Protein AF-A0A949EH10-F1 (afdb_monomer_lite)

pLDDT: mean 86.99, std 12.21, range [44.59, 97.5]

Secondary structure (DSSP, 8-state):
-HHHHHHHHHHHHH--TTSS--HHHHTS-HHHHHHHHHSPPPPPHHHHHHHHHHHHHHHHHHHHHHHTT-----SS------SSS---

Foldseek 3Di:
DLQVVVVVVCCVQPNDPLVADDPVRVPDDVVVSVVCSVPVDRDDPVVSVVVVVVVVVVVVVVVVCVVVVNPPDDPPDDDDDPDPDDHD

Sequence (88 aa):
GLQKFARQHTLTTLGDRSSYLGASDIGYCPRKVILDRLHPPEHDLATLFRFQRGHMAEDIVANAMTAAGYDNFDRQVEAVASGNTPIR

Radius of gyration: 15.31 Å; chains: 1; bounding box: 34×29×40 Å

Structure (mmCIF, N/CA/C/O backbone):
data_AF-A0A949EH10-F1
#
_entry.id   AF-A0A949EH10-F1
#
loop_
_atom_site.group_PDB
_atom_site.id
_atom_site.type_symbol
_atom_site.label_atom_id
_atom_site.label_alt_id
_atom_site.label_comp_id
_atom_site.label_asym_id
_atom_site.label_entity_id
_atom_site.label_seq_id
_atom_site.pdbx_PDB_ins_code
_atom_site.Cartn_x
_atom_site.Cartn_y
_atom_site.Cartn_z
_atom_site.occupancy
_atom_site.B_iso_or_equiv
_atom_site.auth_seq_id
_atom_site.auth_comp_id
_atom_site.auth_asym_id
_atom_site.auth_atom_id
_atom_site.pdbx_PDB_model_num
ATOM 1 N N . GLY A 1 1 ? -18.619 2.075 -2.634 1.00 88.88 1 GLY A N 1
ATOM 2 C CA . GLY A 1 1 ? -17.661 1.676 -3.685 1.00 88.88 1 GLY A CA 1
ATOM 3 C C . GLY A 1 1 ? -16.238 1.683 -3.165 1.00 88.88 1 GLY A C 1
ATOM 4 O O . GLY A 1 1 ? -15.713 0.624 -2.851 1.00 88.88 1 GLY A O 1
ATOM 5 N N . LEU A 1 2 ? -15.649 2.870 -3.003 1.00 91.19 2 LEU A N 1
ATOM 6 C CA . LEU A 1 2 ? -14.226 3.042 -2.685 1.00 91.19 2 LEU A CA 1
ATOM 7 C C . LEU A 1 2 ? -13.773 2.389 -1.366 1.00 91.19 2 LEU A C 1
ATOM 9 O O . LEU A 1 2 ? -12.756 1.712 -1.344 1.00 91.19 2 LEU A O 1
ATOM 13 N N . GLN A 1 3 ? -14.571 2.503 -0.300 1.00 92.44 3 GLN A N 1
ATOM 14 C CA . GLN A 1 3 ? -14.305 1.845 0.989 1.00 92.44 3 GLN A CA 1
ATOM 15 C C . GLN A 1 3 ? -14.183 0.314 0.846 1.00 92.44 3 GLN A C 1
ATOM 17 O O . GLN A 1 3 ? -13.298 -0.313 1.422 1.00 92.44 3 GLN A O 1
ATOM 22 N N . LYS A 1 4 ? -15.066 -0.302 0.046 1.00 92.81 4 LYS A N 1
ATOM 23 C CA . LYS A 1 4 ? -15.039 -1.748 -0.221 1.00 92.81 4 LYS A CA 1
ATOM 24 C C . LYS A 1 4 ? -13.792 -2.128 -1.019 1.00 92.81 4 LYS A C 1
ATOM 26 O O . LYS A 1 4 ? -13.128 -3.087 -0.646 1.00 92.81 4 LYS A O 1
ATOM 31 N N . PHE A 1 5 ? -13.478 -1.354 -2.059 1.00 93.19 5 PHE A N 1
ATOM 32 C CA . PHE A 1 5 ? -12.276 -1.550 -2.866 1.00 93.19 5 PHE A CA 1
ATOM 33 C C . PHE A 1 5 ? -11.007 -1.474 -2.011 1.00 93.19 5 PHE A C 1
ATOM 35 O O . PHE A 1 5 ? -10.210 -2.400 -2.049 1.00 93.19 5 PHE A O 1
ATOM 42 N N . ALA A 1 6 ? -10.862 -0.436 -1.181 1.00 90.25 6 ALA A N 1
ATOM 43 C CA . ALA A 1 6 ? -9.698 -0.263 -0.314 1.00 90.25 6 ALA A CA 1
ATOM 44 C C . ALA A 1 6 ? -9.496 -1.464 0.624 1.00 90.25 6 ALA A C 1
ATOM 46 O O . ALA A 1 6 ? -8.402 -2.013 0.682 1.00 90.25 6 ALA A O 1
ATOM 47 N N . ARG A 1 7 ? -10.564 -1.936 1.286 1.00 89.81 7 ARG A N 1
ATOM 48 C CA . ARG A 1 7 ? -10.492 -3.121 2.159 1.00 89.81 7 ARG A CA 1
ATOM 49 C C . ARG A 1 7 ? -10.089 -4.388 1.407 1.00 89.81 7 ARG A C 1
ATOM 51 O O . ARG A 1 7 ? -9.251 -5.137 1.893 1.00 89.81 7 ARG A O 1
ATOM 58 N N . GLN A 1 8 ? -10.688 -4.632 0.242 1.00 92.38 8 GLN A N 1
ATOM 59 C CA . GLN A 1 8 ? -10.369 -5.808 -0.572 1.00 92.38 8 GLN A CA 1
ATOM 60 C C . GLN A 1 8 ? -8.934 -5.755 -1.091 1.00 92.38 8 GLN A C 1
ATOM 62 O O . GLN A 1 8 ? -8.231 -6.752 -1.010 1.00 92.38 8 GLN A O 1
ATOM 67 N N . HIS A 1 9 ? -8.490 -4.591 -1.564 1.00 89.88 9 HIS A N 1
ATOM 68 C CA . HIS A 1 9 ? -7.126 -4.385 -2.030 1.00 89.88 9 HIS A CA 1
ATOM 69 C C . HIS A 1 9 ? -6.116 -4.680 -0.917 1.00 89.88 9 HIS A C 1
ATOM 71 O O . HIS A 1 9 ? -5.216 -5.486 -1.119 1.00 89.88 9 HIS A O 1
ATOM 77 N N . THR A 1 10 ? -6.319 -4.119 0.283 1.00 87.75 10 THR A N 1
ATOM 78 C CA . THR A 1 10 ? -5.476 -4.417 1.449 1.00 87.75 10 THR A CA 1
ATOM 79 C C . THR A 1 10 ? -5.469 -5.904 1.787 1.00 87.75 10 THR A C 1
ATOM 81 O O . THR A 1 10 ? -4.397 -6.452 2.000 1.00 87.75 10 THR A O 1
ATOM 84 N N . LEU A 1 11 ? -6.626 -6.572 1.797 1.00 88.44 11 LEU A N 1
ATOM 85 C CA . LEU A 1 11 ? -6.685 -8.004 2.096 1.00 88.44 11 LEU A CA 1
ATOM 86 C C . LEU A 1 11 ? -5.914 -8.845 1.066 1.00 88.44 11 LEU A C 1
ATOM 88 O O . LEU A 1 11 ? -5.260 -9.811 1.440 1.00 88.44 11 LEU A O 1
ATOM 92 N N . THR A 1 12 ? -5.968 -8.476 -0.214 1.00 89.50 12 THR A N 1
ATOM 93 C CA . THR A 1 12 ? -5.268 -9.200 -1.284 1.00 89.50 12 THR A CA 1
ATOM 94 C C . THR A 1 12 ? -3.758 -8.975 -1.255 1.00 89.50 12 THR A C 1
ATOM 96 O O . THR A 1 12 ? -3.012 -9.917 -1.497 1.00 89.50 12 THR A O 1
ATOM 99 N N . THR A 1 13 ? -3.294 -7.749 -0.990 1.00 85.75 13 THR A N 1
ATOM 100 C CA . THR A 1 13 ? -1.859 -7.417 -1.074 1.00 85.75 13 THR A CA 1
ATOM 101 C C . THR A 1 13 ? -1.118 -7.598 0.244 1.00 85.75 13 THR A C 1
ATOM 103 O O . THR A 1 13 ? 0.051 -7.950 0.241 1.00 85.75 13 THR A O 1
ATOM 106 N N . LEU A 1 14 ? -1.783 -7.308 1.362 1.00 83.44 14 LEU A N 1
ATOM 107 C CA . LEU A 1 14 ? -1.199 -7.229 2.703 1.00 83.44 14 LEU A CA 1
ATOM 108 C C . LEU A 1 14 ? -1.840 -8.222 3.687 1.00 83.44 14 LEU A C 1
ATOM 110 O O . LEU A 1 14 ? -1.462 -8.250 4.855 1.00 83.44 14 LEU A O 1
ATOM 114 N N . GLY A 1 15 ? -2.838 -8.999 3.265 1.00 86.81 15 GLY A N 1
ATOM 115 C CA . GLY A 1 15 ? -3.524 -9.943 4.141 1.00 86.81 15 GLY A CA 1
ATOM 116 C C . GLY A 1 15 ? -4.328 -9.275 5.262 1.00 86.81 15 GLY A C 1
ATOM 117 O O . GLY A 1 15 ? -4.802 -8.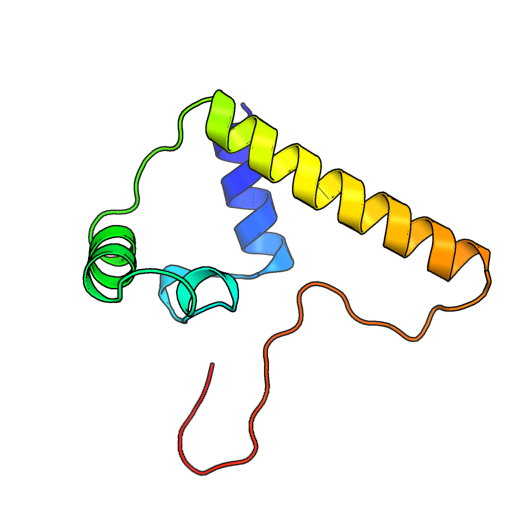137 5.156 1.00 86.81 15 GLY A O 1
ATOM 118 N N . ASP A 1 16 ? -4.522 -10.015 6.354 1.00 87.00 16 ASP A N 1
ATOM 119 C CA . ASP A 1 16 ? -5.272 -9.542 7.517 1.00 87.00 16 ASP A CA 1
ATOM 120 C C . ASP A 1 16 ? -4.405 -8.672 8.436 1.00 87.00 16 ASP A C 1
ATOM 122 O O . ASP A 1 16 ? -3.709 -9.153 9.336 1.00 87.00 16 ASP A O 1
ATOM 126 N N . ARG A 1 17 ? -4.525 -7.356 8.251 1.00 84.75 17 ARG A N 1
ATOM 127 C CA . ARG A 1 17 ? -3.820 -6.345 9.048 1.00 84.75 17 ARG A CA 1
ATOM 128 C C . ARG A 1 17 ? -4.207 -6.306 10.523 1.00 84.75 17 ARG A C 1
ATOM 130 O O . ARG A 1 17 ? -3.541 -5.603 11.274 1.00 84.75 17 ARG A O 1
ATOM 137 N N . SER A 1 18 ? -5.248 -7.008 10.969 1.00 84.75 18 SER A N 1
ATOM 138 C CA . SER A 1 18 ? -5.549 -7.097 12.404 1.00 84.75 18 SER A CA 1
ATOM 139 C C . SER A 1 18 ? -4.528 -7.950 13.169 1.00 84.75 18 SER A C 1
ATOM 141 O O . SER A 1 18 ? -4.374 -7.776 14.377 1.00 84.75 18 SER A O 1
ATOM 143 N N . SER A 1 19 ? -3.800 -8.821 12.462 1.00 83.75 19 SER A N 1
ATOM 144 C CA . SER A 1 19 ? -2.925 -9.839 13.051 1.00 83.75 19 SER A CA 1
ATOM 145 C C . SER A 1 19 ? -1.459 -9.425 13.227 1.00 83.75 19 SER A C 1
ATOM 147 O O . SER A 1 19 ? -0.708 -10.155 13.871 1.00 83.75 19 SER A O 1
ATOM 149 N N . TYR A 1 20 ? -1.055 -8.261 12.705 1.00 85.31 20 TYR A N 1
ATOM 150 C CA . TYR A 1 20 ? 0.339 -7.801 12.721 1.00 85.31 20 TYR A CA 1
ATOM 151 C C . TYR A 1 20 ? 0.471 -6.271 12.777 1.00 85.31 20 TYR A C 1
ATOM 153 O O . TYR A 1 20 ? -0.526 -5.541 12.734 1.00 85.31 20 TYR A O 1
ATOM 161 N N . LEU A 1 21 ? 1.704 -5.761 12.890 1.00 86.19 21 LEU A N 1
ATOM 162 C CA . LEU A 1 21 ? 2.029 -4.330 12.823 1.00 86.19 21 LEU A CA 1
ATOM 163 C C . LEU A 1 21 ? 2.804 -4.023 11.538 1.00 86.19 21 LEU A C 1
ATOM 165 O O . LEU A 1 21 ? 3.881 -4.562 11.315 1.00 86.19 21 LEU A O 1
ATOM 169 N N . GLY A 1 22 ? 2.272 -3.133 10.701 1.00 86.69 22 GLY A N 1
ATOM 170 C CA . GLY A 1 22 ? 2.934 -2.716 9.466 1.00 86.69 22 GLY A CA 1
ATOM 171 C C . GLY A 1 22 ? 3.866 -1.522 9.673 1.00 86.69 22 GLY A C 1
ATOM 172 O O . GLY A 1 22 ? 3.787 -0.813 10.676 1.00 86.69 22 GLY A O 1
ATOM 173 N N . ALA A 1 23 ? 4.692 -1.215 8.670 1.00 85.62 23 ALA A N 1
ATOM 174 C CA . ALA A 1 23 ? 5.595 -0.058 8.701 1.00 85.62 23 ALA A CA 1
ATOM 175 C C . ALA A 1 23 ? 4.873 1.274 8.996 1.00 85.62 23 ALA A C 1
ATOM 177 O O . ALA A 1 23 ? 5.402 2.131 9.702 1.00 85.62 23 ALA A O 1
ATOM 178 N N . SER A 1 24 ? 3.635 1.428 8.510 1.00 85.19 24 SER A N 1
ATOM 179 C CA . SER A 1 24 ? 2.802 2.603 8.791 1.00 85.19 24 SER A CA 1
ATOM 180 C C . SER A 1 24 ? 2.463 2.765 10.271 1.00 85.19 24 SER A C 1
ATOM 182 O O . SER A 1 24 ? 2.191 3.877 10.701 1.00 85.19 24 SER A O 1
ATOM 184 N N . ASP A 1 25 ? 2.454 1.678 11.040 1.00 89.38 25 ASP A N 1
ATOM 185 C CA . ASP A 1 25 ? 2.009 1.663 12.431 1.00 89.38 25 ASP A CA 1
ATOM 186 C C . ASP A 1 25 ? 3.135 2.110 13.382 1.00 89.38 25 ASP A C 1
ATOM 188 O O . ASP A 1 25 ? 2.873 2.762 14.389 1.00 89.38 25 ASP A O 1
ATOM 192 N N . ILE A 1 26 ? 4.398 1.859 13.017 1.00 87.56 26 ILE A N 1
ATOM 193 C CA . ILE A 1 26 ? 5.590 2.165 13.832 1.00 87.56 26 ILE A CA 1
ATOM 194 C C . ILE A 1 26 ? 5.764 3.677 14.063 1.00 87.56 26 ILE A C 1
ATOM 196 O O . ILE A 1 26 ? 6.217 4.099 15.124 1.00 87.56 26 ILE A O 1
ATOM 200 N N . GLY A 1 27 ? 5.393 4.505 13.082 1.00 86.94 27 GLY A N 1
ATOM 201 C CA . GLY A 1 27 ? 5.534 5.963 13.162 1.00 86.94 27 GLY A CA 1
ATOM 202 C C . GLY A 1 27 ? 4.426 6.677 13.946 1.00 86.94 27 GLY A C 1
ATOM 203 O O . GLY A 1 27 ? 4.523 7.884 14.175 1.00 86.94 27 GLY A O 1
ATOM 204 N N . TYR A 1 28 ? 3.359 5.974 14.336 1.00 90.56 28 TYR A N 1
ATOM 205 C CA . TYR A 1 28 ? 2.240 6.563 15.072 1.00 90.56 28 TYR A CA 1
ATOM 206 C C . TYR A 1 28 ? 2.366 6.357 16.584 1.00 90.56 28 TYR A C 1
ATOM 208 O O . TYR A 1 28 ? 3.074 5.485 17.077 1.00 90.56 28 TYR A O 1
ATOM 216 N N . CYS A 1 29 ? 1.617 7.160 17.347 1.00 94.38 29 CYS A N 1
ATOM 217 C CA . CYS A 1 29 ? 1.472 6.953 18.785 1.00 94.38 29 CYS A CA 1
ATOM 218 C C . CYS A 1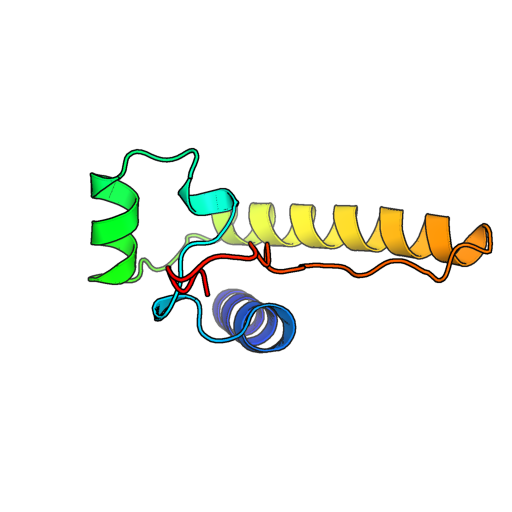 29 ? 0.933 5.532 19.067 1.00 94.38 29 CYS A C 1
ATOM 220 O O . CYS A 1 29 ? -0.145 5.205 18.558 1.00 94.38 29 CYS A O 1
ATOM 222 N N . PRO A 1 30 ? 1.594 4.721 19.921 1.00 93.62 30 PRO A N 1
ATOM 223 C CA . PRO A 1 30 ? 1.185 3.340 20.191 1.00 93.62 30 PRO A CA 1
ATOM 224 C C . PRO A 1 30 ? -0.276 3.203 20.627 1.00 93.62 30 PRO A C 1
ATOM 226 O O . PRO A 1 30 ? -0.982 2.298 20.190 1.00 93.62 30 PRO A O 1
ATOM 229 N N . ARG A 1 31 ? -0.774 4.155 21.430 1.00 95.31 31 ARG A N 1
ATOM 230 C CA . ARG A 1 31 ? -2.177 4.175 21.868 1.00 95.31 31 ARG A CA 1
ATOM 231 C C . ARG A 1 31 ? -3.149 4.237 20.689 1.00 95.31 31 ARG A C 1
ATOM 233 O O . ARG A 1 31 ? -4.172 3.563 20.725 1.00 95.31 31 ARG A O 1
ATOM 240 N N . LYS A 1 32 ? -2.844 5.049 19.673 1.00 92.69 32 LYS A N 1
ATOM 241 C CA . LYS A 1 32 ? -3.682 5.186 18.478 1.00 92.69 32 LYS A CA 1
ATOM 242 C C . LYS A 1 32 ? -3.713 3.869 17.706 1.00 92.69 32 LYS A C 1
ATOM 244 O O . LYS A 1 32 ? -4.789 3.375 17.417 1.00 92.69 32 LYS A O 1
ATOM 249 N N . VAL A 1 33 ? -2.542 3.288 17.445 1.00 92.62 33 VAL A N 1
ATOM 250 C CA . VAL A 1 33 ? -2.411 2.028 16.697 1.00 92.62 33 VAL A CA 1
ATOM 251 C C . VAL A 1 33 ? -3.207 0.906 17.363 1.00 92.62 33 VAL A C 1
ATOM 253 O O . VAL A 1 33 ? -3.968 0.209 16.698 1.00 92.62 33 VAL A O 1
ATOM 256 N N . ILE 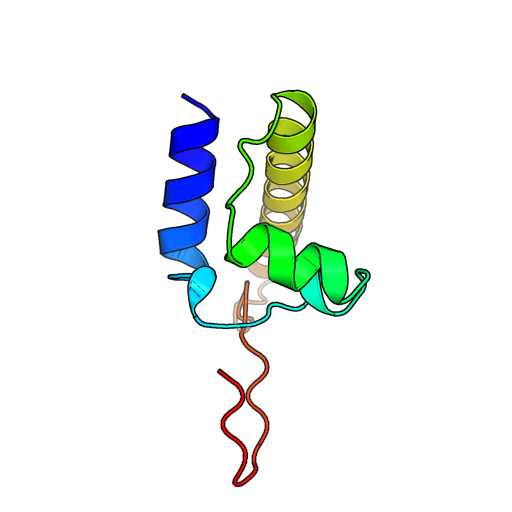A 1 34 ? -3.080 0.764 18.685 1.00 91.62 34 ILE A N 1
ATOM 257 C CA . ILE A 1 34 ? -3.830 -0.238 19.453 1.00 91.62 34 ILE A CA 1
ATOM 258 C C . ILE A 1 34 ? -5.337 0.031 19.368 1.00 91.62 34 ILE A C 1
ATOM 260 O O . ILE A 1 34 ? -6.116 -0.896 19.158 1.00 91.62 34 ILE A O 1
ATOM 264 N N . LEU A 1 35 ? -5.768 1.289 19.505 1.00 93.31 35 LEU A N 1
ATOM 265 C CA . LEU A 1 35 ? -7.189 1.630 19.450 1.00 93.31 35 LEU A CA 1
ATOM 266 C C . LEU A 1 35 ? -7.794 1.373 18.066 1.00 93.31 35 LEU A C 1
ATOM 268 O O . LEU A 1 35 ? -8.881 0.810 17.996 1.00 93.31 35 LEU A O 1
ATOM 272 N N . ASP A 1 36 ? -7.077 1.721 16.996 1.00 91.06 36 ASP A N 1
ATOM 273 C CA . ASP A 1 36 ? -7.499 1.499 15.610 1.00 91.06 36 ASP A CA 1
ATOM 274 C C . ASP A 1 36 ? -7.622 -0.006 15.291 1.00 91.06 36 ASP A C 1
ATOM 276 O O . ASP A 1 36 ? -8.410 -0.395 14.433 1.00 91.06 36 ASP A O 1
ATOM 280 N N . ARG A 1 37 ? -6.876 -0.877 15.988 1.00 88.75 37 ARG A N 1
ATOM 281 C CA . ARG A 1 37 ? -7.008 -2.343 15.881 1.00 88.75 37 ARG A CA 1
ATOM 282 C C . ARG A 1 37 ? -8.239 -2.872 16.618 1.00 88.75 37 ARG A C 1
ATOM 284 O O . ARG A 1 37 ? -8.942 -3.725 16.088 1.00 88.75 37 ARG A O 1
ATOM 291 N N . LEU A 1 38 ? -8.501 -2.367 17.825 1.00 90.81 38 LEU A N 1
ATOM 292 C CA . LEU A 1 38 ? -9.664 -2.765 18.630 1.00 90.81 38 LEU A CA 1
ATOM 293 C C . LEU A 1 38 ? -10.981 -2.227 18.055 1.00 90.81 38 LEU A C 1
ATOM 295 O O . LEU A 1 38 ? -12.018 -2.875 18.165 1.00 90.81 38 LEU A O 1
ATOM 299 N N . HIS A 1 39 ? -10.932 -1.050 17.435 1.00 91.06 39 HIS A N 1
ATOM 300 C CA . HIS A 1 39 ? -12.081 -0.367 16.855 1.00 91.06 39 HIS A CA 1
ATOM 301 C C . HIS A 1 39 ? -11.717 0.153 15.456 1.00 91.06 39 HIS A C 1
ATOM 303 O O . HIS A 1 39 ? -11.408 1.339 15.312 1.00 91.06 39 HIS A O 1
ATOM 309 N N . PRO A 1 40 ? -11.741 -0.715 14.424 1.00 86.88 40 PRO A N 1
ATOM 310 C CA . PRO A 1 40 ? -11.372 -0.338 13.064 1.00 86.88 40 PRO A CA 1
ATOM 311 C C . PRO A 1 40 ? -12.175 0.873 12.573 1.00 86.88 40 PRO A C 1
ATOM 313 O O . PRO A 1 40 ? -13.403 0.782 12.463 1.00 86.88 40 PRO A O 1
ATOM 316 N N . PRO A 1 41 ? -11.521 2.011 12.279 1.00 85.94 41 PRO A N 1
ATOM 317 C CA . PRO A 1 41 ? -12.232 3.209 11.870 1.00 85.94 41 PRO A CA 1
ATOM 318 C C . PRO A 1 41 ? -12.762 3.069 10.441 1.00 85.94 41 PRO A C 1
ATOM 320 O O . PRO A 1 41 ? -12.109 2.504 9.559 1.00 85.94 41 PRO A O 1
ATOM 323 N N . GLU A 1 42 ? -13.926 3.659 10.174 1.00 89.12 42 GLU A N 1
ATOM 324 C CA . GLU A 1 42 ? -14.307 3.963 8.798 1.00 89.12 42 GLU A CA 1
ATOM 325 C C . GLU A 1 42 ? -13.591 5.233 8.339 1.00 89.12 42 GLU A C 1
ATOM 327 O O . GLU A 1 42 ? -13.572 6.251 9.031 1.00 89.12 42 GLU A O 1
ATOM 332 N N . HIS A 1 43 ? -12.971 5.166 7.164 1.00 91.56 43 HIS A N 1
ATOM 333 C CA . HIS A 1 43 ? -12.226 6.283 6.609 1.00 91.56 43 HIS A CA 1
ATOM 334 C C . HIS A 1 43 ? -13.144 7.166 5.771 1.00 91.56 43 HIS A C 1
ATOM 336 O O . HIS A 1 43 ? -13.970 6.680 4.995 1.00 91.56 43 HIS A O 1
ATOM 342 N N . ASP A 1 44 ? -12.959 8.476 5.896 1.00 94.31 44 ASP A N 1
ATOM 343 C CA . ASP A 1 44 ? -13.635 9.441 5.043 1.00 94.31 44 ASP A CA 1
ATOM 344 C C . ASP A 1 44 ? -13.107 9.384 3.597 1.00 94.31 44 ASP A C 1
ATOM 346 O O . ASP A 1 44 ? -12.040 8.837 3.295 1.00 94.31 44 ASP A O 1
ATOM 350 N N . LEU A 1 45 ? -13.861 9.976 2.667 1.00 95.31 45 LEU A N 1
ATOM 351 C CA . LEU A 1 45 ? -13.492 9.974 1.249 1.00 95.31 45 LEU A CA 1
ATOM 352 C C . LEU A 1 45 ? -12.128 10.627 1.001 1.00 95.31 45 LEU A C 1
ATOM 354 O O . LEU A 1 45 ? -11.365 10.147 0.165 1.00 95.31 45 LEU A O 1
ATOM 358 N N . ALA A 1 46 ? -11.798 11.692 1.735 1.00 96.81 46 ALA A N 1
ATOM 359 C CA . ALA A 1 46 ? -10.519 12.381 1.599 1.00 96.81 46 ALA A CA 1
ATOM 360 C C . ALA A 1 46 ? -9.337 11.465 1.959 1.00 96.81 46 ALA A C 1
ATOM 362 O O . ALA A 1 46 ? -8.326 11.440 1.251 1.00 96.81 46 ALA A O 1
ATOM 363 N N . THR A 1 47 ? -9.469 10.676 3.027 1.00 93.75 47 THR A N 1
ATOM 364 C CA . THR A 1 47 ? -8.466 9.689 3.432 1.00 93.75 47 THR A CA 1
ATOM 365 C C . THR A 1 47 ? -8.371 8.551 2.426 1.00 93.75 47 THR A C 1
ATOM 367 O O . THR A 1 47 ? -7.264 8.203 2.015 1.00 93.75 47 THR A O 1
ATOM 370 N N . LEU A 1 48 ? -9.502 8.042 1.936 1.00 95.06 48 LEU A N 1
ATOM 371 C CA . LEU A 1 48 ? -9.508 7.006 0.903 1.00 95.06 48 LEU A CA 1
ATOM 372 C C . LEU A 1 48 ? -8.828 7.462 -0.393 1.00 95.06 48 LEU A C 1
ATOM 374 O O . LEU A 1 48 ? -8.037 6.713 -0.964 1.00 95.06 48 LEU A O 1
ATOM 378 N N . PHE A 1 49 ? -9.066 8.698 -0.838 1.00 96.19 49 PHE A N 1
ATOM 379 C CA . PHE A 1 49 ? -8.359 9.253 -1.993 1.00 96.19 49 PHE A CA 1
ATOM 380 C C . PHE A 1 49 ? -6.862 9.400 -1.735 1.00 96.19 49 PHE A C 1
ATOM 382 O O . PHE A 1 49 ? -6.058 9.131 -2.626 1.00 96.19 49 PHE A O 1
ATOM 389 N N . ARG A 1 50 ? -6.459 9.786 -0.520 1.00 95.31 50 ARG A N 1
ATOM 390 C CA . ARG A 1 50 ? -5.040 9.848 -0.157 1.00 95.31 50 ARG A CA 1
ATOM 391 C C . ARG A 1 50 ? -4.373 8.474 -0.277 1.00 95.31 50 ARG A C 1
ATOM 393 O O . ARG A 1 50 ? -3.282 8.412 -0.836 1.00 95.31 50 ARG A O 1
ATOM 400 N N . PHE A 1 51 ? -5.031 7.405 0.172 1.00 92.06 51 PHE A N 1
ATOM 401 C CA . PHE A 1 51 ? -4.524 6.036 0.025 1.00 92.06 51 PHE A CA 1
ATOM 402 C C . PHE A 1 51 ? -4.406 5.621 -1.441 1.00 92.06 51 PHE A C 1
ATOM 404 O O . PHE A 1 51 ? -3.350 5.156 -1.858 1.00 92.06 51 PHE A O 1
ATOM 411 N N . GLN A 1 52 ? -5.440 5.876 -2.250 1.00 93.94 52 GLN A N 1
ATOM 412 C CA . GLN A 1 52 ? -5.399 5.561 -3.681 1.00 93.94 52 GLN A CA 1
ATOM 413 C C . GLN A 1 52 ? -4.274 6.285 -4.420 1.00 93.94 52 GLN A C 1
ATOM 415 O O . GLN A 1 52 ? -3.612 5.686 -5.259 1.00 93.94 52 GLN A O 1
ATOM 420 N N . ARG A 1 53 ? -4.002 7.550 -4.082 1.00 95.75 53 ARG A N 1
ATOM 421 C CA . ARG A 1 53 ? -2.856 8.269 -4.657 1.00 95.75 53 ARG A CA 1
ATOM 422 C C . ARG A 1 53 ? -1.519 7.623 -4.294 1.00 95.75 53 ARG A C 1
ATOM 424 O O . ARG A 1 53 ? -0.636 7.588 -5.139 1.00 95.75 53 ARG A O 1
ATOM 431 N N . GLY A 1 54 ? -1.372 7.122 -3.066 1.00 92.75 54 GLY A N 1
ATOM 432 C CA . GLY A 1 54 ? -0.169 6.402 -2.639 1.00 92.75 54 GLY A CA 1
ATOM 433 C C . GLY A 1 54 ? 0.057 5.124 -3.448 1.00 92.75 54 GLY A C 1
ATOM 434 O O . GLY A 1 54 ? 1.146 4.926 -3.974 1.00 92.75 54 GLY A O 1
ATOM 435 N N . HIS A 1 55 ? -0.991 4.314 -3.623 1.00 91.75 55 HIS A N 1
ATOM 436 C CA . HIS A 1 55 ? -0.927 3.103 -4.449 1.00 91.75 55 HIS A CA 1
ATOM 437 C C . HIS A 1 55 ? -0.611 3.412 -5.913 1.00 91.75 55 HIS A C 1
ATOM 439 O O . HIS A 1 55 ? 0.252 2.779 -6.507 1.00 91.75 55 HIS A O 1
ATOM 445 N N . MET A 1 56 ? -1.235 4.449 -6.472 1.00 94.88 56 MET A N 1
ATOM 446 C CA . MET A 1 56 ? -0.973 4.866 -7.848 1.00 94.88 56 MET A CA 1
ATOM 447 C C . MET A 1 56 ? 0.485 5.311 -8.044 1.00 94.88 56 MET A C 1
ATOM 449 O O . MET A 1 56 ? 1.090 5.001 -9.064 1.00 94.88 56 MET A O 1
ATOM 453 N N . ALA A 1 57 ? 1.069 6.007 -7.062 1.00 96.44 57 ALA A N 1
ATOM 454 C CA . ALA A 1 57 ? 2.479 6.386 -7.100 1.00 96.44 57 ALA A CA 1
ATOM 455 C C . ALA A 1 57 ? 3.407 5.160 -7.058 1.00 96.44 57 ALA A C 1
ATOM 457 O O . ALA A 1 57 ? 4.365 5.096 -7.824 1.00 96.44 57 ALA A O 1
ATOM 458 N N . GLU A 1 58 ? 3.107 4.178 -6.205 1.00 93.62 58 GLU A N 1
ATOM 459 C CA . GLU A 1 58 ? 3.840 2.910 -6.152 1.00 93.62 58 GLU A CA 1
ATOM 460 C C . GLU A 1 58 ? 3.770 2.154 -7.487 1.00 93.62 58 GLU A C 1
ATOM 462 O O . GLU A 1 58 ? 4.802 1.718 -7.993 1.00 93.62 58 GLU A O 1
ATOM 467 N N . ASP A 1 59 ? 2.583 2.054 -8.093 1.00 94.69 59 ASP A N 1
ATOM 468 C CA . ASP A 1 59 ? 2.397 1.391 -9.388 1.00 94.69 59 ASP A CA 1
ATOM 469 C C . ASP A 1 59 ? 3.179 2.090 -10.507 1.00 94.69 59 ASP A C 1
ATOM 471 O O . ASP A 1 59 ? 3.785 1.425 -11.345 1.00 94.69 59 ASP A O 1
ATOM 475 N N . ILE A 1 60 ? 3.217 3.428 -10.518 1.00 97.38 60 ILE A N 1
ATOM 476 C CA . ILE A 1 60 ? 4.010 4.195 -11.491 1.00 97.38 60 ILE A CA 1
ATOM 477 C C . ILE A 1 60 ? 5.497 3.847 -11.371 1.00 97.38 60 ILE A C 1
ATOM 479 O O . ILE A 1 60 ? 6.149 3.600 -12.386 1.00 97.38 60 ILE A O 1
ATOM 483 N N . VAL A 1 61 ? 6.031 3.806 -10.146 1.00 96.25 61 VAL A N 1
ATOM 484 C CA . VAL A 1 61 ? 7.442 3.465 -9.908 1.00 96.25 61 VAL A CA 1
ATOM 485 C C . VAL A 1 61 ? 7.726 2.023 -10.321 1.00 96.25 61 VAL A C 1
ATOM 487 O O . VAL A 1 61 ? 8.685 1.786 -11.052 1.00 96.25 61 VAL A O 1
ATOM 490 N N . ALA A 1 62 ? 6.871 1.078 -9.925 1.00 95.56 62 ALA A N 1
ATOM 491 C CA . ALA A 1 62 ? 7.013 -0.329 -10.288 1.00 95.56 62 ALA A CA 1
ATOM 492 C C . ALA A 1 62 ? 7.019 -0.520 -11.812 1.00 95.56 62 ALA A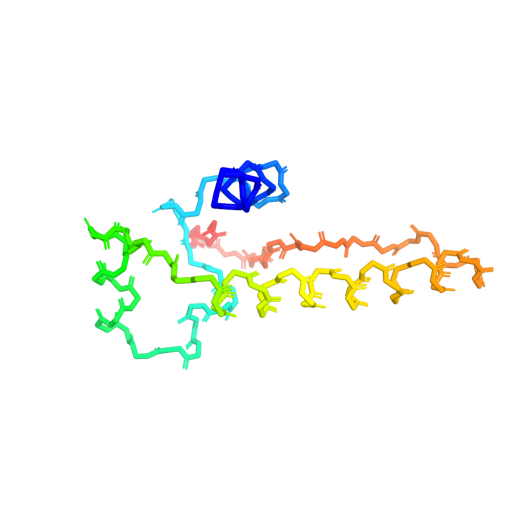 C 1
ATOM 494 O O . ALA A 1 62 ? 7.930 -1.141 -12.353 1.00 95.56 62 ALA A O 1
ATOM 495 N N . ASN A 1 63 ? 6.066 0.095 -12.517 1.00 96.06 63 ASN A N 1
ATOM 496 C CA . ASN A 1 63 ? 5.981 0.026 -13.975 1.00 96.06 63 ASN A CA 1
ATOM 497 C C . ASN A 1 63 ? 7.223 0.618 -14.654 1.00 96.06 63 ASN A C 1
ATOM 499 O O . ASN A 1 63 ? 7.709 0.057 -15.634 1.00 96.06 63 ASN A O 1
ATOM 503 N N . ALA A 1 64 ? 7.752 1.733 -14.141 1.00 97.31 64 ALA A N 1
ATOM 504 C CA . ALA A 1 64 ? 8.970 2.341 -14.669 1.00 97.31 64 ALA A CA 1
ATOM 505 C C . ALA A 1 64 ? 10.198 1.438 -14.468 1.00 97.31 64 ALA A C 1
ATOM 507 O O . ALA A 1 64 ? 10.999 1.287 -15.389 1.00 97.31 64 ALA A O 1
ATOM 508 N N . MET A 1 65 ? 10.328 0.807 -13.297 1.00 97.25 65 MET A N 1
ATOM 509 C CA . MET A 1 65 ? 11.404 -0.149 -13.013 1.00 97.25 65 MET A CA 1
ATOM 510 C C . MET A 1 65 ? 11.324 -1.371 -13.931 1.00 97.25 65 MET A C 1
ATOM 512 O O . MET A 1 65 ? 12.318 -1.712 -14.572 1.00 97.25 65 MET A O 1
ATOM 516 N N . THR A 1 66 ? 10.136 -1.962 -14.079 1.00 96.69 66 THR A N 1
ATOM 517 C CA . THR A 1 66 ? 9.911 -3.086 -14.997 1.00 96.69 66 THR A CA 1
ATOM 518 C C . THR A 1 66 ? 10.218 -2.706 -16.444 1.00 96.69 66 THR A C 1
ATOM 520 O O . THR A 1 66 ? 10.906 -3.449 -17.139 1.00 96.69 66 THR A O 1
ATOM 523 N N . ALA A 1 67 ? 9.786 -1.526 -16.901 1.00 97.19 67 ALA A N 1
ATOM 524 C CA . ALA A 1 67 ? 10.090 -1.039 -18.247 1.00 97.19 67 ALA A CA 1
ATOM 525 C C . ALA A 1 67 ? 11.594 -0.795 -18.474 1.00 97.19 67 ALA A C 1
ATOM 527 O O . ALA A 1 67 ? 12.077 -0.940 -19.595 1.00 97.19 67 ALA A O 1
ATOM 528 N N . ALA A 1 68 ? 12.340 -0.458 -17.419 1.00 97.25 68 ALA A N 1
ATOM 529 C CA . ALA A 1 68 ? 13.795 -0.330 -17.448 1.00 97.25 68 ALA A CA 1
ATOM 530 C C . ALA A 1 68 ? 14.538 -1.681 -17.369 1.00 97.25 68 ALA A C 1
ATOM 532 O O . ALA A 1 68 ? 15.767 -1.698 -17.402 1.00 97.25 68 ALA A O 1
ATOM 533 N N . GLY A 1 69 ? 13.815 -2.805 -17.293 1.00 97.50 69 GLY A N 1
ATOM 534 C CA . GLY A 1 69 ? 14.384 -4.153 -17.244 1.00 97.50 69 GLY A CA 1
ATOM 535 C C . GLY A 1 69 ? 14.696 -4.663 -15.836 1.00 97.50 69 GLY A C 1
ATOM 536 O O . GLY A 1 69 ? 15.379 -5.674 -15.709 1.00 97.50 69 GLY A O 1
ATOM 537 N N . TYR A 1 70 ? 14.213 -3.990 -14.788 1.00 96.19 70 TYR A N 1
ATOM 538 C CA . TYR A 1 70 ? 14.292 -4.487 -13.416 1.00 96.19 70 TYR A CA 1
ATOM 539 C C . TYR A 1 70 ? 12.999 -5.227 -13.069 1.00 96.19 70 TYR A C 1
ATOM 541 O O . TYR A 1 70 ? 11.952 -4.606 -12.905 1.00 96.19 70 TYR A O 1
ATOM 549 N N . ASP A 1 71 ? 13.062 -6.547 -12.949 1.00 90.62 71 ASP A N 1
ATOM 550 C CA . ASP A 1 71 ? 11.944 -7.421 -12.565 1.00 90.62 71 ASP A CA 1
ATOM 551 C C . ASP A 1 71 ? 12.172 -8.130 -11.219 1.00 90.62 71 ASP A C 1
ATOM 553 O O . ASP A 1 71 ? 11.282 -8.791 -10.690 1.00 90.62 71 ASP A O 1
ATOM 557 N N . ASN A 1 72 ? 13.347 -7.946 -10.623 1.00 90.19 72 ASN A N 1
ATOM 558 C CA . ASN A 1 72 ? 13.792 -8.608 -9.404 1.00 90.19 72 ASN A CA 1
ATOM 559 C C . ASN A 1 72 ? 13.466 -7.807 -8.131 1.00 90.19 72 ASN A C 1
ATOM 561 O O . ASN A 1 72 ? 14.329 -7.630 -7.268 1.00 90.19 72 ASN A O 1
ATOM 565 N N . PHE A 1 73 ? 12.241 -7.295 -8.013 1.00 91.31 73 PHE A N 1
ATOM 566 C CA . PHE A 1 73 ? 11.802 -6.578 -6.818 1.00 91.3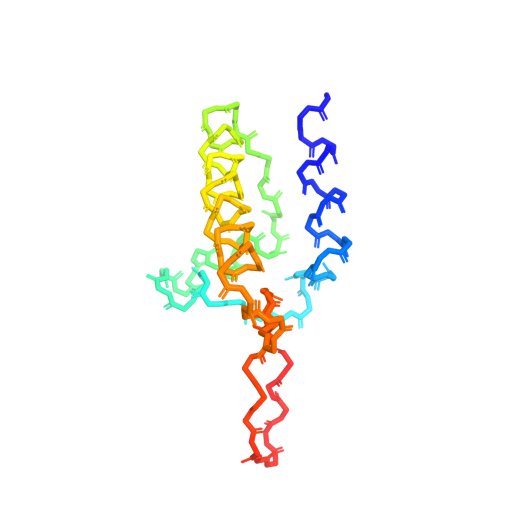1 73 PHE A CA 1
ATOM 567 C C . PHE A 1 73 ? 10.425 -7.035 -6.353 1.00 91.31 73 PHE A C 1
ATOM 569 O O . PHE A 1 73 ? 9.511 -7.240 -7.148 1.00 91.31 73 PHE A O 1
ATOM 576 N N . ASP A 1 74 ? 10.278 -7.109 -5.037 1.00 87.38 74 ASP A N 1
ATOM 577 C CA . ASP A 1 74 ? 9.005 -7.372 -4.391 1.00 87.38 74 ASP A CA 1
ATOM 578 C C . ASP A 1 74 ? 8.403 -6.067 -3.870 1.00 87.38 74 ASP A C 1
ATOM 580 O O . ASP A 1 74 ? 9.094 -5.152 -3.411 1.00 87.38 74 ASP A O 1
ATOM 584 N N . ARG A 1 75 ? 7.079 -5.983 -3.937 1.00 87.25 75 ARG A N 1
ATOM 585 C CA . ARG A 1 75 ? 6.296 -4.861 -3.419 1.00 87.25 75 ARG A CA 1
ATOM 586 C C . ARG A 1 75 ? 5.568 -5.286 -2.157 1.00 87.25 75 ARG A C 1
ATOM 588 O O . ARG A 1 75 ? 5.234 -6.454 -2.012 1.00 87.25 75 ARG A O 1
ATOM 595 N N . GLN A 1 76 ? 5.257 -4.322 -1.289 1.00 83.75 76 GLN A N 1
ATOM 596 C CA . GLN A 1 76 ? 4.452 -4.569 -0.083 1.00 83.75 76 GLN A CA 1
ATOM 597 C C . GLN A 1 76 ? 5.007 -5.711 0.799 1.00 83.75 76 GLN A C 1
ATOM 599 O O . GLN A 1 76 ? 4.248 -6.532 1.301 1.00 83.75 76 GLN A O 1
ATOM 604 N N . VAL A 1 77 ? 6.332 -5.775 0.976 1.00 79.50 77 VAL A N 1
ATOM 605 C CA . VAL A 1 77 ? 6.990 -6.861 1.721 1.00 79.50 77 VAL A CA 1
ATOM 606 C C . VAL A 1 77 ? 6.902 -6.694 3.237 1.00 79.50 77 VAL A C 1
ATOM 608 O O . VAL A 1 77 ? 6.986 -5.583 3.768 1.00 79.50 77 VAL A O 1
ATOM 611 N N . GLU A 1 78 ? 6.800 -7.821 3.936 1.00 72.94 78 GLU A N 1
ATOM 612 C CA . GLU A 1 78 ? 6.940 -7.898 5.388 1.00 72.94 78 GLU A CA 1
ATOM 613 C C . GLU A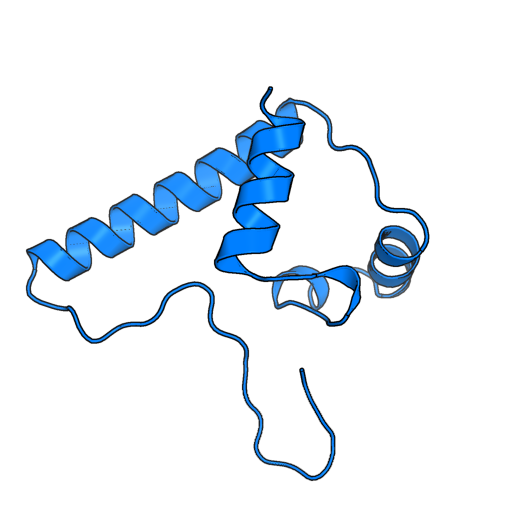 1 78 ? 8.423 -7.957 5.776 1.00 72.94 78 GLU A C 1
ATOM 615 O O . GLU A 1 78 ? 9.239 -8.627 5.136 1.00 72.94 78 GLU A O 1
ATOM 620 N N . ALA A 1 79 ? 8.793 -7.244 6.840 1.00 70.69 79 ALA A N 1
ATOM 621 C CA . ALA A 1 79 ? 10.147 -7.302 7.368 1.00 70.69 79 ALA A CA 1
ATOM 622 C C . ALA A 1 79 ? 10.339 -8.617 8.135 1.00 70.69 79 ALA A C 1
ATOM 624 O O . ALA A 1 79 ? 9.927 -8.744 9.286 1.00 70.69 79 ALA A O 1
ATOM 625 N N . VAL A 1 80 ? 11.000 -9.587 7.508 1.00 65.81 80 VAL A N 1
ATOM 626 C CA . VAL A 1 80 ? 11.358 -10.847 8.163 1.00 65.81 80 VAL A CA 1
ATOM 627 C C . VAL A 1 80 ? 12.644 -10.639 8.958 1.00 65.81 80 VAL A C 1
ATOM 629 O O . VAL A 1 80 ? 13.730 -10.557 8.386 1.00 65.81 80 VAL A O 1
ATOM 632 N N . ALA A 1 81 ? 12.551 -10.555 10.284 1.00 61.75 81 ALA A N 1
ATOM 633 C CA . ALA A 1 81 ? 13.741 -10.592 11.128 1.00 61.75 81 ALA A CA 1
ATOM 634 C C . ALA A 1 81 ? 14.050 -12.027 11.561 1.00 61.75 81 ALA A C 1
ATOM 636 O O . ALA A 1 81 ? 13.199 -12.739 12.093 1.00 61.75 81 ALA A O 1
ATOM 637 N N . SER A 1 82 ? 15.301 -12.441 11.387 1.00 53.62 82 SER A N 1
ATOM 638 C CA . SER A 1 82 ? 15.825 -13.684 11.946 1.00 53.62 82 SER A CA 1
ATOM 639 C C . SER A 1 82 ? 16.013 -13.544 13.462 1.00 53.62 82 SER A C 1
ATOM 641 O O . SER A 1 82 ? 16.935 -12.866 13.916 1.00 53.62 82 SER A O 1
ATOM 643 N N . GLY A 1 83 ? 15.146 -14.190 14.243 1.00 58.31 83 GLY A N 1
ATOM 644 C CA . GLY A 1 83 ? 15.235 -14.281 15.702 1.00 58.31 83 GLY A CA 1
ATOM 645 C C . GLY A 1 83 ? 14.130 -15.161 16.299 1.00 58.31 83 GLY A C 1
ATOM 646 O O . GLY A 1 83 ? 13.136 -15.451 15.642 1.00 58.31 83 GLY A O 1
ATOM 647 N N . ASN A 1 84 ? 14.285 -15.581 17.560 1.00 53.44 84 ASN A N 1
ATOM 648 C CA . ASN A 1 84 ? 13.280 -16.379 18.291 1.00 53.44 84 ASN A CA 1
ATOM 649 C C . ASN A 1 84 ? 11.982 -15.614 18.611 1.00 53.44 84 ASN A C 1
ATOM 651 O O . ASN A 1 84 ? 11.045 -16.197 19.156 1.00 53.44 84 ASN A O 1
ATOM 655 N N . THR A 1 85 ? 11.931 -14.320 18.304 1.00 51.62 85 THR A N 1
ATOM 656 C CA . THR A 1 85 ? 10.744 -13.487 18.472 1.00 51.62 85 THR A CA 1
ATOM 657 C C . THR A 1 85 ? 10.017 -13.432 17.132 1.00 51.62 85 THR A C 1
ATOM 659 O O . THR A 1 85 ? 10.553 -12.833 16.200 1.00 51.62 85 THR A O 1
ATOM 662 N N . PRO A 1 86 ? 8.831 -14.048 16.995 1.00 44.59 86 PRO A N 1
ATOM 663 C CA . PRO A 1 86 ? 8.084 -13.989 15.751 1.00 44.59 86 PRO A CA 1
ATOM 664 C C . PRO A 1 86 ? 7.666 -12.541 15.496 1.00 44.59 86 PRO A C 1
ATOM 666 O O . PRO A 1 86 ? 6.834 -11.991 16.216 1.00 44.59 86 PRO A O 1
ATOM 669 N N . ILE A 1 87 ? 8.266 -11.935 14.477 1.00 51.22 87 ILE A N 1
ATOM 670 C CA . ILE A 1 87 ? 7.746 -10.728 13.846 1.00 51.22 87 ILE A CA 1
ATOM 671 C C . ILE A 1 87 ? 7.019 -11.232 12.607 1.00 51.22 87 ILE A C 1
ATOM 673 O O . ILE A 1 87 ? 7.649 -11.653 11.639 1.00 51.22 87 ILE A O 1
ATOM 677 N N . ARG A 1 88 ? 5.701 -11.346 12.733 1.00 48.97 88 ARG A N 1
ATOM 678 C CA . ARG A 1 88 ? 4.783 -11.401 11.600 1.00 48.97 88 ARG A CA 1
ATOM 679 C C . ARG A 1 88 ? 4.236 -9.996 11.443 1.00 48.97 88 ARG A C 1
ATOM 681 O O . ARG A 1 88 ? 3.937 -9.400 12.507 1.00 48.97 88 ARG A O 1
#